Protein AF-X8CLU7-F1 (afdb_monomer_lite)

Radius of gyration: 21.42 Å; chains: 1; bounding box: 48×24×55 Å

pLDDT: mean 85.1, std 8.97, range [62.16, 95.62]

Structure (mmCIF, N/CA/C/O backbone):
data_AF-X8CLU7-F1
#
_entry.id   AF-X8CLU7-F1
#
loop_
_atom_site.group_PDB
_atom_site.id
_atom_site.type_symbol
_atom_site.label_atom_id
_atom_site.label_alt_id
_atom_site.label_comp_id
_atom_site.label_asym_id
_atom_site.label_entity_id
_atom_site.label_seq_id
_atom_site.pdbx_PDB_ins_code
_atom_site.Cartn_x
_atom_site.Cartn_y
_atom_site.Cartn_z
_atom_site.occupancy
_atom_site.B_iso_or_equiv
_atom_site.auth_seq_id
_atom_site.auth_comp_id
_atom_site.auth_asym_id
_atom_site.auth_atom_id
_atom_site.pdbx_PDB_model_num
ATOM 1 N N . MET A 1 1 ? -32.439 -13.298 26.466 1.00 68.38 1 MET A N 1
ATOM 2 C CA . MET A 1 1 ? -31.138 -12.985 27.105 1.00 68.38 1 MET A CA 1
ATOM 3 C C . MET A 1 1 ? -29.939 -13.582 26.359 1.00 68.38 1 MET A C 1
ATOM 5 O O . MET A 1 1 ? -29.006 -12.850 26.075 1.00 68.38 1 MET A O 1
ATOM 9 N N . ARG A 1 2 ? -29.967 -14.865 25.966 1.00 81.94 2 ARG A N 1
ATOM 10 C CA . ARG A 1 2 ? -28.835 -15.546 25.300 1.00 81.94 2 ARG A CA 1
ATOM 11 C C . ARG A 1 2 ? -28.450 -14.970 23.926 1.00 81.94 2 ARG A C 1
ATOM 13 O O . ARG A 1 2 ? -27.27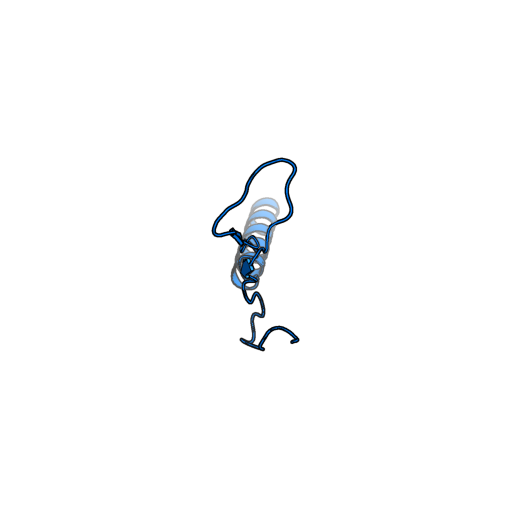1 -14.799 23.663 1.00 81.94 2 ARG A O 1
ATOM 20 N N . ILE A 1 3 ? -29.432 -14.610 23.096 1.00 86.69 3 ILE A N 1
ATOM 21 C CA . ILE A 1 3 ? -29.187 -14.000 21.773 1.00 86.69 3 ILE A CA 1
ATOM 22 C C . ILE A 1 3 ? -28.538 -12.619 21.921 1.00 86.69 3 ILE A C 1
ATOM 24 O O . ILE A 1 3 ? -27.517 -12.366 21.303 1.00 86.69 3 ILE A O 1
ATOM 28 N N . ALA A 1 4 ? -29.069 -11.767 22.804 1.00 87.00 4 ALA A N 1
ATOM 29 C CA . ALA A 1 4 ? -28.503 -10.442 23.064 1.00 87.00 4 ALA A CA 1
ATOM 30 C C . ALA A 1 4 ? -27.039 -10.517 23.526 1.00 87.00 4 ALA A C 1
ATOM 32 O O . ALA A 1 4 ? -26.208 -9.749 23.054 1.00 87.00 4 ALA A O 1
ATOM 33 N N . PHE A 1 5 ? -26.714 -11.480 24.394 1.00 90.00 5 PHE A N 1
ATOM 34 C CA . PHE A 1 5 ? -25.339 -11.709 24.829 1.00 90.00 5 PHE A CA 1
ATOM 35 C C . PHE A 1 5 ? -24.426 -12.088 23.655 1.00 90.00 5 PHE A C 1
ATOM 37 O O . PHE A 1 5 ? -23.386 -11.470 23.470 1.00 90.00 5 PHE A O 1
ATOM 44 N N . VAL A 1 6 ? -24.852 -13.033 22.809 1.00 92.50 6 VAL A N 1
ATOM 45 C CA . VAL A 1 6 ? -24.092 -13.448 21.617 1.00 92.50 6 VAL A CA 1
ATOM 46 C C . VAL A 1 6 ? -23.860 -12.273 20.664 1.00 92.50 6 VAL A C 1
ATOM 48 O O . VAL A 1 6 ? -22.737 -12.084 20.203 1.00 92.50 6 VAL A O 1
ATOM 51 N N . THR A 1 7 ? -24.880 -11.453 20.402 1.00 92.44 7 THR A N 1
ATOM 52 C CA . THR A 1 7 ? -24.753 -10.300 19.501 1.00 92.44 7 THR A CA 1
ATOM 53 C C . THR A 1 7 ? -23.785 -9.252 20.051 1.00 92.44 7 THR A C 1
ATOM 55 O O . THR A 1 7 ? -22.943 -8.747 19.312 1.00 92.44 7 THR A O 1
ATOM 58 N N . VAL A 1 8 ? -23.857 -8.951 21.352 1.00 94.25 8 VAL A N 1
ATOM 59 C CA . VAL A 1 8 ? -22.954 -7.988 22.004 1.00 94.25 8 VAL A CA 1
ATOM 60 C C . VAL A 1 8 ? -21.514 -8.503 22.015 1.00 94.25 8 VAL A C 1
ATOM 62 O O . VAL A 1 8 ? -20.594 -7.739 21.720 1.00 94.25 8 VAL A O 1
ATOM 65 N N . SER A 1 9 ? -21.305 -9.793 22.293 1.00 92.62 9 SER A N 1
ATOM 66 C CA . SER A 1 9 ? -19.978 -10.416 22.242 1.00 92.62 9 SER A CA 1
ATOM 67 C C . SER A 1 9 ? -19.392 -10.405 20.829 1.00 92.62 9 SER A C 1
ATOM 69 O O . SER A 1 9 ? -18.229 -10.059 20.651 1.00 92.62 9 SER A O 1
ATOM 71 N N . ALA A 1 10 ? -20.191 -10.728 19.810 1.00 93.06 10 ALA A N 1
ATOM 72 C CA . ALA A 1 10 ? -19.741 -10.691 18.420 1.00 93.06 10 ALA A CA 1
ATOM 73 C C . ALA A 1 10 ? -19.363 -9.266 17.979 1.00 93.06 10 ALA A C 1
ATOM 75 O O . ALA A 1 10 ? -18.332 -9.072 17.338 1.00 93.06 10 ALA A O 1
ATOM 76 N N . ALA A 1 11 ? -20.153 -8.262 18.370 1.00 93.44 11 ALA A N 1
ATOM 77 C CA . ALA A 1 11 ? -19.870 -6.865 18.056 1.00 93.44 11 ALA A CA 1
ATOM 78 C C . ALA A 1 11 ? -18.588 -6.362 18.738 1.00 93.44 11 ALA A C 1
ATOM 80 O O . ALA A 1 11 ? -17.760 -5.720 18.096 1.00 93.44 11 ALA A O 1
ATOM 81 N N . THR A 1 12 ? -18.388 -6.685 20.018 1.00 93.31 12 THR A N 1
ATOM 82 C CA . THR A 1 12 ? -17.165 -6.303 20.747 1.00 93.31 12 THR A CA 1
ATOM 83 C C . THR A 1 12 ? -15.922 -6.986 20.185 1.00 93.31 12 THR A C 1
ATOM 85 O O . THR A 1 12 ? -14.901 -6.323 20.019 1.00 93.31 12 THR A O 1
ATOM 88 N N . LEU A 1 13 ? -16.012 -8.266 19.812 1.00 92.00 13 LEU A N 1
ATOM 89 C CA . LEU A 1 13 ? -14.935 -8.975 19.113 1.00 92.00 13 LEU A CA 1
ATOM 90 C C . LEU A 1 13 ? -14.600 -8.320 17.769 1.00 92.00 13 LEU A C 1
ATOM 92 O O . LEU A 1 13 ? -13.428 -8.105 17.477 1.00 92.00 13 LEU A O 1
ATOM 96 N N . TYR A 1 14 ? -15.610 -7.969 16.971 1.00 90.38 14 TYR A N 1
ATOM 97 C CA . TYR A 1 14 ? -15.402 -7.346 15.665 1.00 90.38 14 TYR A CA 1
ATOM 98 C C . TYR A 1 14 ? -14.742 -5.968 15.778 1.00 90.38 14 TYR A C 1
ATOM 100 O O . TYR A 1 14 ? -13.762 -5.696 15.091 1.00 90.38 14 TYR A O 1
ATOM 108 N N . VAL A 1 15 ? -15.241 -5.112 16.675 1.00 90.44 15 VAL A N 1
ATOM 109 C CA . VAL A 1 15 ? -14.675 -3.772 16.894 1.00 90.44 15 VAL A CA 1
ATOM 110 C C . VAL A 1 15 ? -13.260 -3.862 17.466 1.00 90.44 15 VAL A C 1
ATOM 112 O O . VAL A 1 15 ? -12.371 -3.156 16.998 1.00 90.44 15 VAL A O 1
ATOM 115 N N . GLY A 1 16 ? -13.029 -4.756 18.432 1.00 86.88 16 GLY A N 1
ATOM 116 C CA . GLY A 1 16 ? -11.702 -4.987 19.004 1.00 86.88 16 GLY A CA 1
ATOM 117 C C . GLY A 1 16 ? -10.700 -5.517 17.977 1.00 86.88 16 GLY A C 1
ATOM 118 O O . GLY A 1 16 ? -9.562 -5.059 17.948 1.00 86.88 16 GLY A O 1
ATOM 119 N N . ALA A 1 17 ? -11.130 -6.423 17.095 1.00 83.94 17 ALA A N 1
ATOM 120 C CA . ALA A 1 17 ? -10.307 -6.902 15.991 1.00 83.94 17 ALA A CA 1
ATOM 121 C C . ALA A 1 17 ? -9.993 -5.770 15.004 1.00 83.94 17 ALA A C 1
ATOM 123 O O . ALA A 1 17 ? -8.826 -5.538 14.710 1.00 83.94 17 ALA A O 1
ATOM 124 N N . ALA A 1 18 ? -11.005 -5.023 14.550 1.00 81.06 18 ALA A N 1
ATOM 125 C CA . ALA A 1 18 ? -10.845 -3.935 13.586 1.00 81.06 18 ALA A CA 1
ATOM 126 C C . ALA A 1 18 ? -9.940 -2.798 14.094 1.00 81.06 18 ALA A C 1
ATOM 128 O O . ALA A 1 18 ? -9.201 -2.217 13.308 1.00 81.06 18 ALA A O 1
ATOM 129 N N . ALA A 1 19 ? -9.954 -2.503 15.398 1.00 78.12 19 ALA A N 1
ATOM 130 C CA . ALA A 1 19 ? -9.090 -1.487 16.000 1.00 78.12 19 ALA A CA 1
ATOM 131 C C . ALA A 1 19 ? -7.600 -1.887 16.050 1.00 78.12 19 ALA A C 1
ATOM 133 O O . ALA A 1 19 ? -6.744 -1.018 16.205 1.00 78.12 19 ALA A O 1
ATOM 134 N N . GLY A 1 20 ? -7.288 -3.184 15.948 1.00 70.06 20 GLY A N 1
ATOM 135 C CA . GLY A 1 20 ? -5.923 -3.716 16.026 1.00 70.06 20 GLY A CA 1
ATOM 136 C C . GLY A 1 20 ? -5.265 -4.013 14.678 1.00 70.06 20 GLY A C 1
ATOM 137 O O . GLY A 1 20 ? -4.076 -4.329 14.653 1.00 70.06 20 GLY A O 1
ATOM 138 N N . VAL A 1 21 ? -6.003 -3.936 13.565 1.00 69.00 21 VAL A N 1
ATOM 139 C CA . VAL A 1 21 ? -5.457 -4.186 12.222 1.00 69.00 21 VAL A CA 1
ATOM 140 C C . VAL A 1 21 ? -5.127 -2.859 11.550 1.00 69.00 21 VAL A C 1
ATOM 142 O O . VAL A 1 21 ? -5.994 -1.998 11.407 1.00 69.00 21 VAL A O 1
ATOM 145 N N . ALA A 1 22 ? -3.883 -2.700 11.097 1.00 66.12 22 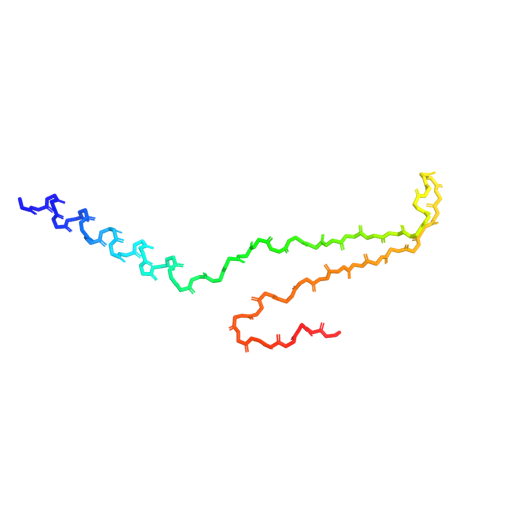ALA A N 1
ATOM 146 C CA . ALA A 1 22 ? -3.556 -1.619 10.178 1.00 66.12 22 ALA A CA 1
ATOM 147 C C . ALA A 1 22 ? -4.306 -1.849 8.848 1.00 66.12 22 ALA A C 1
ATOM 149 O O . ALA A 1 22 ? -4.361 -2.990 8.376 1.00 66.12 22 ALA A O 1
ATOM 150 N N . PRO A 1 23 ? -4.895 -0.811 8.232 1.00 64.06 23 PRO A N 1
ATOM 151 C CA . PRO A 1 23 ? -5.510 -0.948 6.919 1.00 64.06 23 PRO A CA 1
ATOM 152 C C . PRO A 1 23 ? -4.427 -1.275 5.878 1.00 64.06 23 PRO A C 1
ATOM 154 O O . PRO A 1 23 ? -3.643 -0.410 5.500 1.00 64.06 23 PRO A O 1
ATOM 157 N N . ALA A 1 24 ? -4.381 -2.524 5.411 1.00 66.56 24 ALA A N 1
ATOM 158 C CA . ALA A 1 24 ? -3.458 -2.976 4.365 1.00 66.56 24 ALA A CA 1
ATOM 159 C C . ALA A 1 24 ? -4.053 -2.718 2.971 1.00 66.56 24 ALA A C 1
ATOM 161 O O . ALA A 1 24 ? -4.462 -3.646 2.275 1.00 66.56 24 ALA A O 1
ATOM 162 N N . TRP A 1 25 ? -4.201 -1.441 2.607 1.00 62.16 25 TRP A N 1
ATOM 163 C CA . TRP A 1 25 ? -4.758 -0.990 1.318 1.00 62.16 25 TRP A CA 1
ATOM 164 C C . TRP A 1 25 ? -3.761 -0.144 0.521 1.00 62.16 25 TRP A C 1
ATOM 166 O O . TRP A 1 25 ? -4.151 0.701 -0.288 1.00 62.16 25 TRP A O 1
ATOM 176 N N . ALA A 1 26 ? -2.466 -0.328 0.765 1.00 73.94 26 ALA A N 1
ATOM 177 C CA . ALA A 1 26 ? -1.445 0.440 0.087 1.00 73.94 26 ALA A CA 1
ATOM 178 C C . ALA A 1 26 ? -0.974 -0.342 -1.149 1.00 73.94 26 ALA A C 1
ATOM 180 O O . ALA A 1 26 ? -0.093 -1.196 -1.099 1.00 73.94 26 ALA A O 1
ATOM 181 N N . HIS A 1 27 ? -1.613 -0.083 -2.290 1.00 85.69 27 HIS A N 1
ATOM 182 C CA . HIS A 1 27 ? -1.190 -0.669 -3.560 1.00 85.69 27 HIS A CA 1
ATOM 183 C C . HIS A 1 27 ? 0.197 -0.142 -3.961 1.00 85.69 27 HIS A C 1
ATOM 185 O O . HIS A 1 27 ? 0.455 1.057 -3.854 1.00 85.69 27 HIS A O 1
ATOM 191 N N . VAL A 1 28 ? 1.067 -1.021 -4.475 1.00 89.62 28 VAL A N 1
ATOM 192 C CA . VAL A 1 28 ? 2.327 -0.602 -5.110 1.00 89.62 28 VAL A CA 1
ATOM 193 C C . VAL A 1 28 ? 1.991 0.206 -6.358 1.00 89.62 28 VAL A C 1
ATOM 195 O O . VAL A 1 28 ? 1.310 -0.294 -7.259 1.00 89.62 28 VAL A O 1
ATOM 198 N N . HIS A 1 29 ? 2.471 1.447 -6.416 1.00 91.81 29 HIS A N 1
ATOM 199 C CA . HIS A 1 29 ? 2.318 2.288 -7.594 1.00 91.81 29 HIS A CA 1
ATOM 200 C C . HIS A 1 29 ? 3.526 2.116 -8.512 1.00 91.81 29 HIS A C 1
ATOM 202 O O . HIS A 1 29 ? 4.663 2.012 -8.050 1.00 91.81 29 HIS A O 1
ATOM 208 N N . VAL A 1 30 ? 3.276 2.047 -9.818 1.00 92.94 30 VAL A N 1
ATOM 209 C CA . VAL A 1 30 ? 4.328 1.863 -10.818 1.00 92.94 30 VAL A CA 1
ATOM 210 C C . VAL A 1 30 ? 4.213 2.960 -11.855 1.00 92.94 30 VAL A C 1
ATOM 212 O O . VAL A 1 30 ? 3.157 3.135 -12.461 1.00 92.94 30 VAL A O 1
ATOM 215 N N . SER A 1 31 ? 5.314 3.671 -12.067 1.00 94.12 31 SER A N 1
ATOM 216 C CA . SER A 1 31 ? 5.401 4.790 -13.001 1.00 94.12 31 SER A CA 1
ATOM 217 C C . SER A 1 31 ? 6.590 4.630 -13.949 1.00 94.12 31 SER A C 1
ATOM 219 O O . SER A 1 31 ? 7.533 3.885 -13.679 1.00 94.12 31 SER A O 1
ATOM 221 N N . SER A 1 32 ? 6.532 5.317 -15.085 1.00 94.06 32 SER A N 1
ATOM 222 C CA . SER A 1 32 ? 7.609 5.429 -16.067 1.00 94.06 32 SER A CA 1
ATOM 223 C C . SER A 1 32 ? 7.472 6.759 -16.797 1.00 94.06 32 SER A C 1
ATOM 225 O O . SER A 1 32 ? 6.355 7.153 -17.129 1.00 94.06 32 SER A O 1
ATOM 227 N N . ASP A 1 33 ? 8.589 7.419 -17.098 1.00 91.75 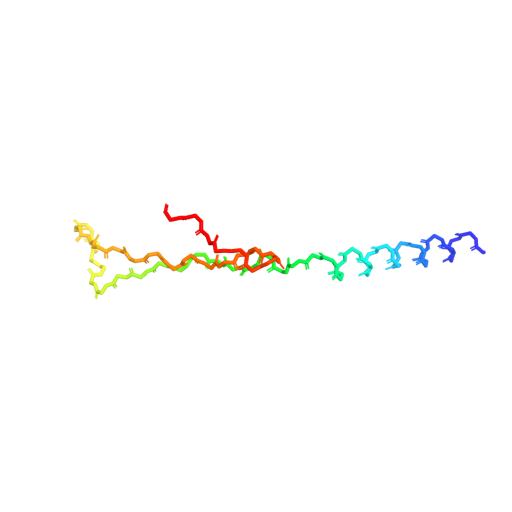33 ASP A N 1
ATOM 228 C CA . ASP A 1 33 ? 8.570 8.716 -17.786 1.00 91.75 33 ASP A CA 1
ATOM 229 C C . ASP A 1 33 ? 8.135 8.603 -19.259 1.00 91.75 33 ASP A C 1
ATOM 231 O O . ASP A 1 33 ? 7.546 9.531 -19.808 1.00 91.75 33 ASP A O 1
ATOM 235 N N . ASN A 1 34 ? 8.409 7.469 -19.920 1.00 87.88 34 ASN A N 1
ATOM 236 C CA . ASN A 1 34 ? 8.084 7.267 -21.337 1.00 87.88 34 ASN A CA 1
ATOM 237 C C . ASN A 1 34 ? 7.653 5.814 -21.643 1.00 87.88 34 ASN A C 1
ATOM 239 O O . ASN A 1 34 ? 8.377 5.072 -22.320 1.00 87.88 34 ASN A O 1
ATOM 243 N N . PRO A 1 35 ? 6.478 5.377 -21.152 1.00 86.19 35 PRO A N 1
ATOM 244 C CA . PRO A 1 35 ? 5.980 4.025 -21.364 1.00 86.19 35 PRO A CA 1
ATOM 245 C C . PRO A 1 35 ? 5.407 3.877 -22.781 1.00 86.19 35 PRO A C 1
ATOM 247 O O . PRO A 1 35 ? 4.242 4.177 -23.041 1.00 86.19 35 PRO A O 1
ATOM 250 N N . VAL A 1 36 ? 6.224 3.388 -23.716 1.00 92.81 36 VAL A N 1
ATOM 251 C CA . VAL A 1 36 ? 5.806 3.113 -25.101 1.00 92.81 36 VAL A CA 1
ATOM 252 C C . VAL A 1 36 ? 5.621 1.612 -25.308 1.00 92.81 36 VAL A C 1
ATOM 254 O O . VAL A 1 36 ? 6.504 0.808 -25.010 1.00 92.81 36 VAL A O 1
ATOM 257 N N . ARG A 1 37 ? 4.464 1.216 -25.851 1.00 89.06 37 ARG A N 1
ATOM 258 C CA . ARG A 1 37 ? 4.140 -0.191 -26.126 1.00 89.06 37 ARG A CA 1
ATOM 259 C C . ARG A 1 37 ? 5.149 -0.810 -27.101 1.00 89.06 37 ARG A C 1
ATOM 261 O O . ARG A 1 37 ? 5.419 -0.247 -28.155 1.00 89.06 37 ARG A O 1
ATOM 268 N N . GLY A 1 38 ? 5.626 -2.014 -26.781 1.00 92.25 38 GLY A N 1
ATOM 269 C CA . GLY A 1 38 ? 6.528 -2.784 -27.647 1.00 92.25 38 GLY A CA 1
ATOM 270 C C . GLY A 1 38 ? 7.993 -2.347 -27.585 1.00 92.25 38 GLY A C 1
ATOM 271 O O . GLY A 1 38 ? 8.801 -2.877 -28.340 1.00 92.25 38 GLY A O 1
ATOM 272 N N . ASN A 1 39 ? 8.335 -1.417 -26.692 1.00 88.94 39 ASN A N 1
ATOM 273 C CA . ASN A 1 39 ? 9.704 -0.989 -26.440 1.00 88.94 39 ASN A CA 1
ATOM 274 C C . ASN A 1 39 ? 10.103 -1.249 -24.976 1.00 88.94 39 ASN A C 1
ATOM 276 O O . ASN A 1 39 ? 9.255 -1.543 -24.132 1.00 88.94 39 ASN A O 1
ATOM 280 N N . MET A 1 40 ? 11.395 -1.133 -24.674 1.00 92.81 40 MET A N 1
ATOM 281 C CA . MET A 1 40 ? 11.909 -1.199 -23.304 1.00 92.81 40 MET A CA 1
ATOM 282 C C . MET A 1 40 ? 11.684 0.128 -22.570 1.00 92.81 40 MET A C 1
ATOM 284 O O . MET A 1 40 ? 11.870 1.198 -23.149 1.00 92.81 40 MET A O 1
ATOM 288 N N . ALA A 1 41 ? 11.337 0.054 -21.284 1.00 91.31 41 ALA A N 1
ATOM 289 C CA . ALA A 1 41 ? 11.190 1.215 -20.413 1.00 91.31 41 ALA A CA 1
ATOM 290 C C . ALA A 1 41 ? 11.793 0.940 -19.031 1.00 91.31 41 ALA A C 1
ATOM 292 O O . ALA A 1 41 ? 11.749 -0.188 -18.535 1.00 91.31 41 ALA A O 1
ATOM 293 N N . ILE A 1 42 ? 12.339 1.987 -18.411 1.00 94.81 42 ILE A N 1
ATOM 294 C CA . ILE A 1 42 ? 12.684 1.979 -16.988 1.00 94.81 42 ILE A CA 1
ATOM 295 C C . ILE A 1 42 ? 11.411 2.303 -16.216 1.00 94.81 42 ILE A C 1
ATOM 297 O O . ILE A 1 42 ? 10.682 3.231 -16.576 1.00 94.81 42 ILE A O 1
ATOM 301 N N . VAL A 1 43 ? 11.143 1.526 -15.172 1.00 93.75 43 VAL A N 1
ATOM 302 C CA . VAL A 1 43 ? 9.972 1.701 -14.317 1.00 93.75 43 VAL A CA 1
ATOM 303 C C . VAL A 1 43 ? 10.405 1.913 -12.875 1.00 93.75 43 VAL A 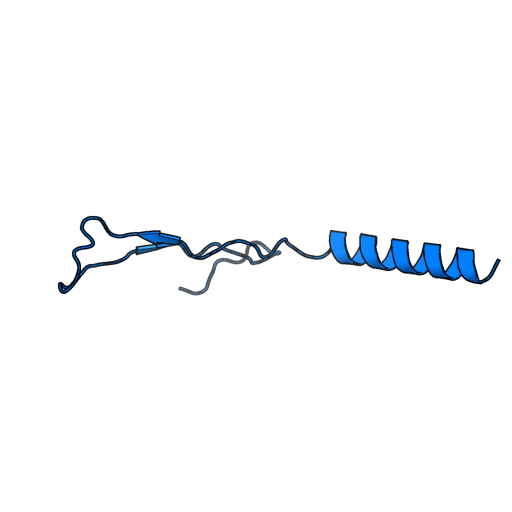C 1
ATOM 305 O O . VAL A 1 43 ? 11.377 1.316 -12.408 1.00 93.75 43 VAL A O 1
ATOM 308 N N . THR A 1 44 ? 9.657 2.754 -12.178 1.00 95.62 44 THR A N 1
ATOM 309 C CA . THR A 1 44 ? 9.836 3.044 -10.760 1.00 95.62 44 THR A CA 1
ATOM 310 C C . THR A 1 44 ? 8.702 2.392 -9.990 1.00 95.62 44 THR A C 1
ATOM 312 O O . THR A 1 44 ? 7.536 2.596 -10.326 1.00 95.62 44 THR A O 1
ATOM 315 N N . PHE A 1 45 ? 9.049 1.621 -8.961 1.00 93.50 45 PHE A N 1
ATOM 316 C CA . PHE A 1 45 ? 8.097 1.022 -8.032 1.00 93.50 45 PHE A CA 1
ATOM 317 C C . PHE A 1 45 ? 8.084 1.825 -6.735 1.00 93.50 45 PHE A C 1
ATOM 319 O O . PHE A 1 45 ? 9.098 1.924 -6.045 1.00 93.50 45 PHE A O 1
ATOM 326 N N . GLU A 1 46 ? 6.926 2.363 -6.388 1.00 91.50 46 GLU A N 1
ATOM 327 C CA . GLU A 1 46 ? 6.678 3.006 -5.107 1.00 91.50 46 GLU A CA 1
ATOM 328 C C . GLU A 1 46 ? 6.060 1.970 -4.173 1.00 91.50 46 GLU A C 1
ATOM 330 O O . GLU A 1 46 ? 4.892 1.596 -4.307 1.00 91.50 46 GLU A O 1
ATOM 335 N N . VAL A 1 47 ? 6.883 1.461 -3.255 1.00 89.94 47 VAL A N 1
ATOM 336 C CA . VAL A 1 47 ? 6.487 0.423 -2.302 1.00 89.94 47 VAL A CA 1
ATOM 337 C C . VAL A 1 47 ? 6.148 1.085 -0.964 1.00 89.94 47 VAL A C 1
ATOM 339 O O . VAL A 1 47 ? 7.055 1.579 -0.286 1.00 89.94 47 VAL A O 1
ATOM 342 N N . PRO A 1 48 ? 4.864 1.128 -0.572 1.00 87.38 48 PRO A N 1
ATOM 343 C CA . PRO A 1 48 ? 4.465 1.695 0.707 1.00 87.38 48 PRO A CA 1
ATOM 344 C C . PRO A 1 48 ? 4.937 0.816 1.870 1.00 87.38 48 PRO A C 1
ATOM 346 O O . PRO A 1 48 ? 4.964 -0.411 1.780 1.00 87.38 48 PRO A O 1
ATOM 349 N N . ASN A 1 49 ? 5.305 1.449 2.985 1.00 84.69 49 ASN A N 1
ATOM 350 C CA . ASN A 1 49 ? 5.658 0.728 4.203 1.00 84.69 49 ASN A CA 1
ATOM 351 C C . ASN A 1 49 ? 4.397 0.382 5.005 1.00 84.69 49 ASN A C 1
ATOM 353 O O . ASN A 1 49 ? 3.742 1.275 5.536 1.00 84.69 49 ASN A O 1
ATOM 357 N N . GLU A 1 50 ? 4.098 -0.909 5.133 1.00 8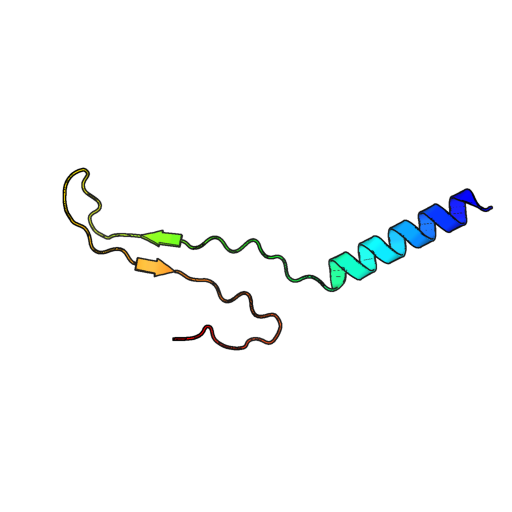0.19 50 GLU A N 1
ATOM 358 C CA . GLU A 1 50 ? 2.936 -1.415 5.881 1.00 80.19 50 GLU A CA 1
ATOM 359 C C . GLU A 1 50 ? 3.296 -1.922 7.288 1.00 80.19 50 GLU A C 1
ATOM 361 O O . GLU A 1 50 ? 2.472 -2.527 7.974 1.00 80.19 50 GLU A O 1
ATOM 366 N N . SER A 1 51 ? 4.532 -1.694 7.745 1.00 81.62 51 SER A N 1
ATOM 367 C CA . SER A 1 51 ? 4.944 -2.106 9.085 1.00 81.62 51 SER A CA 1
ATOM 368 C C . SER A 1 51 ? 4.195 -1.312 10.170 1.00 81.62 51 SER A C 1
ATOM 370 O O . SER A 1 51 ? 4.371 -0.093 10.260 1.00 81.62 51 SER A O 1
ATOM 372 N N . PRO A 1 52 ? 3.434 -1.969 11.071 1.00 74.31 52 PRO A N 1
ATOM 373 C CA . PRO A 1 52 ? 2.699 -1.287 12.141 1.00 74.31 52 PRO A CA 1
ATOM 374 C C . PRO A 1 52 ? 3.627 -0.698 13.211 1.00 74.31 52 PRO A C 1
ATOM 376 O O . PRO A 1 52 ? 3.204 0.116 14.026 1.00 74.31 52 PRO A O 1
ATOM 379 N N . THR A 1 53 ? 4.898 -1.108 13.221 1.00 81.88 53 THR A N 1
ATOM 380 C CA . THR A 1 53 ? 5.923 -0.632 14.156 1.00 81.88 53 THR A CA 1
ATOM 381 C C . THR A 1 53 ? 6.815 0.453 13.555 1.00 81.88 53 THR A C 1
ATOM 383 O O . THR A 1 53 ? 7.762 0.889 14.205 1.00 81.88 53 THR A O 1
ATOM 386 N N . GLY A 1 54 ? 6.550 0.883 12.315 1.00 75.00 54 GLY A N 1
ATOM 387 C CA . GLY A 1 54 ? 7.376 1.872 11.619 1.00 75.00 54 GLY A CA 1
ATOM 388 C C . GLY A 1 54 ? 8.767 1.360 11.230 1.00 75.00 54 GLY A C 1
ATOM 389 O O . GLY A 1 54 ? 9.635 2.163 10.892 1.00 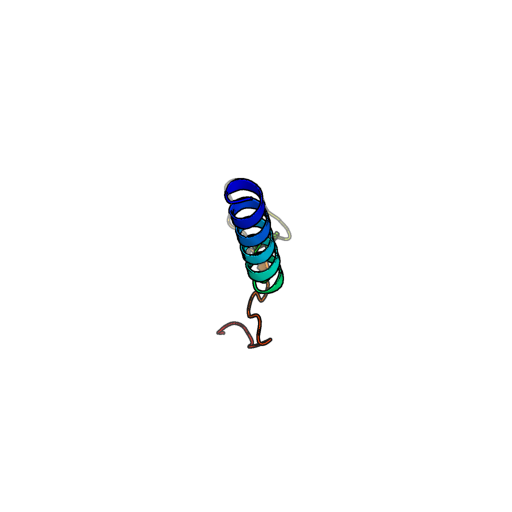75.00 54 GLY A O 1
ATOM 390 N N . ALA A 1 55 ? 9.000 0.042 11.266 1.00 82.69 55 ALA A N 1
ATOM 391 C CA . ALA A 1 55 ? 10.241 -0.540 10.759 1.00 82.69 55 ALA A CA 1
ATOM 392 C C . ALA A 1 55 ? 10.390 -0.231 9.257 1.00 82.69 55 ALA A C 1
ATOM 394 O O . ALA A 1 55 ? 9.389 -0.291 8.540 1.00 82.69 55 ALA A O 1
ATOM 395 N N . PRO A 1 56 ? 11.595 0.100 8.764 1.00 80.94 56 PRO A N 1
ATOM 396 C CA . PRO A 1 56 ? 11.797 0.340 7.342 1.00 80.94 56 PRO A CA 1
ATOM 397 C C . PRO A 1 56 ? 11.631 -0.961 6.540 1.00 80.94 56 PRO A C 1
ATOM 399 O O . PRO A 1 56 ? 11.939 -2.040 7.059 1.00 80.94 56 PRO A O 1
ATOM 402 N N . PRO A 1 57 ? 11.192 -0.882 5.271 1.00 79.38 57 PRO A N 1
ATOM 403 C CA . PRO A 1 57 ? 11.249 -2.028 4.374 1.00 79.38 57 PRO A CA 1
ATOM 404 C C . PRO A 1 57 ? 12.704 -2.484 4.194 1.00 79.38 57 PRO A C 1
ATOM 406 O O . PRO A 1 57 ? 13.639 -1.679 4.256 1.00 79.38 57 PRO A O 1
ATOM 409 N N . LEU A 1 58 ? 12.895 -3.788 3.984 1.00 80.44 58 LEU A N 1
ATOM 410 C CA . LEU A 1 58 ? 14.212 -4.341 3.677 1.00 80.44 58 LEU A CA 1
ATOM 411 C C . LEU A 1 58 ? 14.710 -3.753 2.346 1.00 80.44 58 LEU A C 1
ATOM 413 O O . LEU A 1 58 ? 13.936 -3.642 1.395 1.00 80.44 58 LEU A O 1
ATOM 417 N N . ARG A 1 59 ? 15.984 -3.361 2.309 1.00 71.88 59 ARG A N 1
ATOM 418 C CA . ARG A 1 59 ? 16.629 -2.767 1.133 1.00 71.88 59 ARG A CA 1
ATOM 419 C C . ARG A 1 59 ? 17.115 -3.820 0.146 1.00 71.88 59 ARG A C 1
ATOM 421 O O . ARG A 1 59 ? 17.668 -4.838 0.615 1.00 71.88 59 ARG A O 1
#

Sequence (59 aa):
MRIAFVTVSAATLYVGAAAGVAPAWAHVHVSSDNPVRGNMAIVTFEVPNESPTGAPPLR

Secondary structure (DSSP, 8-state):
-HHHHHHHHHHHHHHHHHHHS-----PPEEE-SS--TTS----EEE-----TT-PPPP-

Foldseek 3Di:
DVVVVVVVVVVVVVVVVVVPDDPPPDDWDKDFPDDDPPDDTDIDTDDDDPDPVPDDPDD

Organism: NCBI:txid1299334